Protein AF-A0A668RH86-F1 (afdb_monomer_lite)

Structure (mmCIF, N/CA/C/O backbone):
data_AF-A0A668RH86-F1
#
_entry.id   AF-A0A668RH86-F1
#
loop_
_atom_site.group_PDB
_atom_site.id
_atom_site.type_symbol
_atom_site.label_atom_id
_atom_site.label_alt_id
_atom_site.label_comp_id
_atom_site.label_asym_id
_atom_site.label_entity_id
_atom_site.label_seq_id
_atom_site.pdbx_PDB_ins_code
_atom_site.Cartn_x
_atom_site.Cartn_y
_atom_site.Cartn_z
_atom_site.occupancy
_atom_site.B_iso_or_equiv
_atom_site.auth_seq_id
_atom_site.auth_comp_id
_atom_site.auth_asym_id
_atom_site.auth_atom_id
_atom_site.pdbx_PDB_model_num
ATOM 1 N N . LEU A 1 1 ? 2.438 3.184 -5.903 1.00 70.19 1 LEU A N 1
ATOM 2 C CA . LEU A 1 1 ? 1.062 3.302 -5.352 1.00 70.19 1 LEU A CA 1
ATOM 3 C C . LEU A 1 1 ? 1.002 4.197 -4.110 1.00 70.19 1 LEU A C 1
ATOM 5 O O . LEU A 1 1 ? 2.025 4.431 -3.484 1.00 70.19 1 LEU A O 1
ATOM 9 N N . GLY A 1 2 ? -0.189 4.717 -3.781 1.00 83.56 2 GLY A N 1
ATOM 10 C CA . GLY A 1 2 ? -0.448 5.678 -2.691 1.00 83.56 2 GLY A CA 1
ATOM 11 C C . GLY A 1 2 ? -1.002 5.068 -1.394 1.00 83.56 2 GLY A C 1
ATOM 12 O O . GLY A 1 2 ? -1.713 5.747 -0.655 1.00 83.56 2 GLY A O 1
ATOM 13 N N . THR A 1 3 ? -0.713 3.793 -1.122 1.00 88.00 3 THR A N 1
ATOM 14 C CA . THR A 1 3 ? -1.281 3.009 -0.009 1.00 88.00 3 THR A CA 1
ATOM 15 C C . THR A 1 3 ? -1.117 3.686 1.348 1.00 88.00 3 THR A C 1
ATOM 17 O O . THR A 1 3 ? -2.081 3.788 2.105 1.00 88.00 3 THR A O 1
ATOM 20 N N . THR A 1 4 ? 0.083 4.192 1.644 1.00 90.62 4 THR A N 1
ATOM 21 C CA . THR A 1 4 ? 0.382 4.919 2.886 1.00 90.62 4 THR A CA 1
ATOM 22 C C . THR A 1 4 ? -0.524 6.134 3.057 1.00 90.62 4 THR A C 1
ATOM 24 O O . THR A 1 4 ? -1.081 6.340 4.131 1.00 90.62 4 THR A O 1
ATOM 27 N N . TRP A 1 5 ? -0.723 6.910 1.989 1.00 92.19 5 TRP A N 1
ATOM 28 C CA . TRP A 1 5 ? -1.508 8.139 2.043 1.00 92.19 5 TRP A CA 1
ATOM 29 C C . TRP A 1 5 ? -2.990 7.858 2.298 1.00 92.19 5 TRP A C 1
ATOM 31 O O . TRP A 1 5 ? -3.576 8.432 3.212 1.00 92.19 5 TRP A O 1
ATOM 41 N N . VAL A 1 6 ? -3.578 6.911 1.562 1.00 92.62 6 VAL A N 1
ATOM 42 C CA . VAL A 1 6 ? -4.992 6.540 1.740 1.00 92.62 6 VAL A CA 1
ATOM 43 C C . VAL A 1 6 ? -5.234 5.864 3.088 1.00 92.62 6 VAL A C 1
ATOM 45 O O . VAL A 1 6 ? -6.214 6.187 3.754 1.00 92.62 6 VAL A O 1
ATOM 48 N N . SER A 1 7 ? -4.322 4.997 3.541 1.00 90.94 7 SER A N 1
ATOM 49 C CA . SER A 1 7 ? -4.414 4.383 4.875 1.00 90.94 7 SER A CA 1
ATOM 50 C C . SER A 1 7 ? -4.414 5.447 5.973 1.00 90.94 7 SER A C 1
ATOM 52 O O . SER A 1 7 ? -5.206 5.369 6.907 1.00 90.94 7 SER A O 1
ATOM 54 N N . TYR A 1 8 ? -3.561 6.468 5.840 1.00 91.81 8 TYR A N 1
ATOM 55 C CA . TYR A 1 8 ? -3.499 7.569 6.796 1.00 91.81 8 TYR A CA 1
ATOM 56 C C . TYR A 1 8 ? -4.779 8.414 6.781 1.00 91.81 8 TYR A C 1
ATOM 58 O O . TYR A 1 8 ? -5.337 8.684 7.839 1.00 91.81 8 TYR A O 1
ATOM 66 N N . ILE A 1 9 ? -5.289 8.782 5.598 1.00 92.31 9 ILE A N 1
ATOM 67 C CA . ILE A 1 9 ? -6.554 9.527 5.467 1.00 92.31 9 ILE A CA 1
ATOM 68 C C . ILE A 1 9 ? -7.712 8.754 6.106 1.00 92.31 9 ILE A C 1
ATOM 70 O O . ILE A 1 9 ? -8.490 9.333 6.860 1.00 92.31 9 ILE A O 1
ATOM 74 N N . LEU A 1 10 ? -7.832 7.453 5.834 1.00 91.56 10 LEU A N 1
ATOM 75 C CA . LEU A 1 10 ? -8.907 6.640 6.400 1.00 91.56 10 LEU A CA 1
ATOM 76 C C . LEU A 1 10 ? -8.779 6.508 7.918 1.00 91.56 10 LEU A C 1
ATOM 78 O O . LEU A 1 10 ? -9.779 6.664 8.615 1.00 91.56 10 LEU A O 1
ATOM 82 N N . ASP A 1 11 ? -7.571 6.299 8.445 1.00 90.00 11 ASP A N 1
ATOM 83 C CA . ASP A 1 11 ? -7.356 6.260 9.894 1.00 90.00 11 ASP A CA 1
ATOM 84 C C . ASP A 1 11 ? -7.756 7.588 10.564 1.00 90.00 11 ASP A C 1
ATOM 86 O O . ASP A 1 11 ? -8.464 7.575 11.572 1.00 90.00 11 ASP A O 1
ATOM 90 N N . LEU A 1 12 ? -7.416 8.733 9.958 1.00 91.00 12 LEU A N 1
ATOM 91 C CA . LEU A 1 12 ? -7.855 10.052 10.430 1.00 91.00 12 LEU A CA 1
ATOM 92 C C . LEU A 1 12 ? -9.378 10.201 10.425 1.00 91.00 12 LEU A C 1
ATOM 94 O O . LEU A 1 12 ? -9.954 10.668 11.407 1.00 91.00 12 LEU A O 1
ATOM 98 N N . LEU A 1 13 ? -10.035 9.813 9.331 1.00 90.56 13 LEU A N 1
ATOM 99 C CA . LEU A 1 13 ? -11.486 9.947 9.192 1.00 90.56 13 LEU A CA 1
ATOM 100 C C . LEU A 1 13 ? -12.240 9.070 10.199 1.00 90.56 13 LEU A C 1
ATOM 102 O O . LEU A 1 13 ? -13.241 9.514 10.761 1.00 90.56 13 LEU A O 1
ATOM 106 N N . TYR A 1 14 ? -11.763 7.848 10.446 1.00 87.81 14 TYR A N 1
ATOM 107 C CA . TYR A 1 14 ? -12.423 6.904 11.350 1.00 87.81 14 TYR A CA 1
ATOM 108 C C . TYR A 1 14 ? -12.088 7.130 12.825 1.00 87.81 14 TYR A C 1
ATOM 110 O O . TYR A 1 14 ? -12.968 6.978 13.673 1.00 87.81 14 TYR A O 1
ATOM 118 N N . PHE A 1 15 ? -10.835 7.465 13.142 1.00 88.25 15 PHE A N 1
ATOM 119 C CA . PHE A 1 15 ? -10.329 7.452 14.517 1.00 88.25 15 PHE A CA 1
ATOM 120 C C . PHE A 1 15 ? -9.784 8.797 14.999 1.00 88.25 15 PHE A C 1
ATOM 122 O O . PHE A 1 15 ? -9.528 8.937 16.195 1.00 88.25 15 PHE A O 1
ATOM 129 N N . GLY A 1 16 ? -9.642 9.798 14.125 1.00 86.25 16 GLY A N 1
ATOM 130 C CA . GLY A 1 16 ? -9.026 11.085 14.466 1.00 86.25 16 GLY A CA 1
ATOM 131 C C . GLY A 1 16 ? -9.718 11.829 15.612 1.00 86.25 16 GLY A C 1
ATOM 132 O O . GLY A 1 16 ? -9.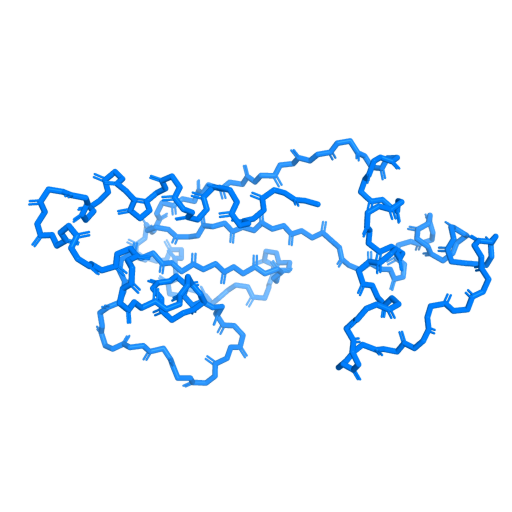047 12.486 16.398 1.00 86.25 16 GLY A O 1
ATOM 133 N N . HIS A 1 17 ? -11.036 11.664 15.760 1.00 86.00 17 HIS A N 1
ATOM 134 C CA . HIS A 1 17 ? -11.808 12.271 16.853 1.00 86.00 17 HIS A CA 1
ATOM 135 C C . HIS A 1 17 ? -11.797 11.438 18.144 1.00 86.00 17 HIS A C 1
ATOM 137 O O . HIS A 1 17 ? -11.907 11.991 19.232 1.00 86.00 17 HIS A O 1
ATOM 143 N N . THR A 1 18 ? -11.689 10.110 18.039 1.00 84.75 18 THR A N 1
ATOM 144 C CA . THR A 1 18 ? -11.811 9.183 19.181 1.00 84.75 18 THR A CA 1
ATOM 145 C C . THR A 1 18 ? -10.468 8.759 19.771 1.00 84.75 18 THR A C 1
ATOM 147 O O . THR A 1 18 ? -10.430 8.192 20.857 1.00 84.75 18 THR A O 1
ATOM 150 N N . GLY A 1 19 ? -9.368 8.974 19.051 1.00 83.31 19 GLY A N 1
ATOM 151 C CA . GLY A 1 19 ? -8.025 8.580 19.467 1.00 83.31 19 GLY A CA 1
ATOM 152 C C . GLY A 1 19 ? -6.956 9.461 18.823 1.00 83.31 19 GLY A C 1
ATOM 153 O O . GLY A 1 19 ? -6.185 8.947 18.013 1.00 83.31 19 GLY A O 1
ATOM 154 N N . PRO A 1 20 ? -6.900 10.764 19.156 1.00 80.12 20 PRO A N 1
ATOM 155 C CA . PRO A 1 20 ? -5.987 11.720 18.524 1.00 80.12 20 PRO A CA 1
ATOM 156 C C . PRO A 1 20 ? -4.511 11.313 18.664 1.00 80.12 20 PRO A C 1
ATOM 158 O O . PRO A 1 20 ? -3.751 11.411 17.701 1.00 80.12 20 PRO A O 1
ATOM 161 N N . ASP A 1 21 ? -4.132 10.730 19.804 1.00 85.75 21 ASP A N 1
AT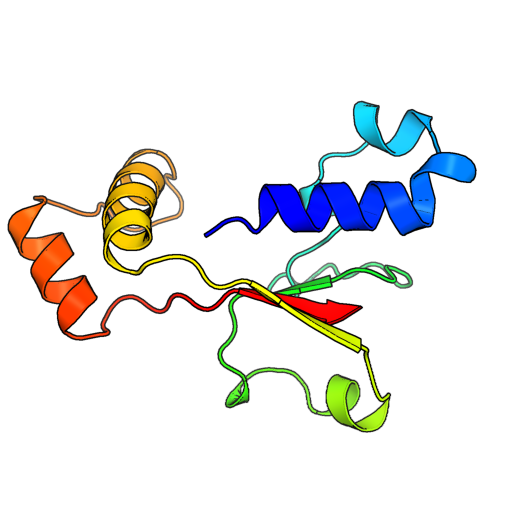OM 162 C CA . ASP A 1 21 ? -2.749 10.315 20.085 1.00 85.75 21 ASP A CA 1
ATOM 163 C C . ASP A 1 21 ? -2.310 9.063 19.310 1.00 85.75 21 ASP A C 1
ATOM 165 O O . ASP A 1 21 ? -1.121 8.740 19.253 1.00 85.75 21 ASP A O 1
ATOM 169 N N . ARG A 1 22 ? -3.242 8.342 18.666 1.00 84.81 22 ARG A N 1
ATOM 170 C CA . ARG A 1 22 ? -2.917 7.137 17.880 1.00 84.81 22 ARG A CA 1
ATOM 171 C C . ARG A 1 22 ? -1.974 7.446 16.722 1.00 84.81 22 ARG A C 1
ATOM 173 O O . ARG A 1 22 ? -1.192 6.581 16.339 1.00 84.81 22 ARG A O 1
ATOM 180 N N . GLN A 1 23 ? -2.040 8.659 16.171 1.00 82.94 23 GLN A N 1
ATOM 181 C CA . GLN A 1 23 ? -1.235 9.065 15.017 1.00 82.94 23 GLN A CA 1
ATOM 182 C C . GLN A 1 23 ? 0.257 9.139 15.331 1.00 82.94 23 GLN A C 1
ATOM 184 O O . GLN A 1 23 ? 1.075 8.800 14.477 1.00 82.94 23 GLN A O 1
ATOM 189 N N . THR A 1 24 ? 0.589 9.571 16.546 1.00 86.50 24 THR A N 1
ATOM 190 C CA . THR A 1 24 ? 1.963 9.764 17.020 1.00 86.50 24 THR A CA 1
ATOM 191 C C . THR A 1 24 ? 2.477 8.555 17.795 1.00 86.50 24 THR A C 1
ATOM 193 O O . THR A 1 24 ? 3.683 8.333 17.842 1.00 86.50 24 THR A O 1
ATOM 196 N N . SER A 1 25 ? 1.570 7.759 18.369 1.00 87.81 25 SER A N 1
ATOM 197 C CA . SER A 1 25 ? 1.915 6.667 19.288 1.00 87.81 25 SER A CA 1
ATOM 198 C C . SER A 1 25 ? 1.967 5.285 18.632 1.00 87.81 25 SER A C 1
ATOM 200 O O . SER A 1 25 ? 2.556 4.373 19.205 1.00 87.81 25 SER A O 1
ATOM 202 N N . ILE A 1 26 ? 1.332 5.092 17.465 1.00 87.94 26 ILE A N 1
ATOM 203 C CA . ILE A 1 26 ? 1.221 3.777 16.811 1.00 87.94 26 ILE A CA 1
ATOM 204 C C . ILE A 1 26 ? 1.647 3.878 15.334 1.00 87.94 26 ILE A C 1
ATOM 206 O O . ILE A 1 26 ? 1.059 4.664 14.573 1.00 87.94 26 ILE A O 1
ATOM 210 N N . PRO A 1 27 ? 2.618 3.062 14.877 1.00 89.81 27 PRO A N 1
ATOM 211 C CA . PRO A 1 27 ? 2.987 2.980 13.468 1.00 89.81 27 PRO A CA 1
ATOM 212 C C . PRO A 1 27 ? 1.777 2.703 12.570 1.00 89.81 27 PRO A C 1
ATOM 214 O O . PRO A 1 27 ? 0.875 1.941 12.914 1.00 89.81 27 PRO A O 1
ATOM 217 N N . LEU A 1 28 ? 1.748 3.300 11.375 1.00 88.06 28 LEU A N 1
ATOM 218 C CA . LEU A 1 28 ? 0.608 3.150 10.462 1.00 88.06 28 LEU A CA 1
ATOM 219 C C . LEU A 1 28 ? 0.352 1.687 10.064 1.00 88.06 28 LEU A C 1
ATOM 221 O O . LEU A 1 28 ? -0.798 1.303 9.882 1.00 88.06 28 LEU A O 1
ATOM 225 N N . ASN A 1 29 ? 1.406 0.875 9.954 1.00 85.75 29 ASN A N 1
ATOM 226 C CA . ASN A 1 29 ? 1.285 -0.548 9.632 1.00 85.75 29 ASN A CA 1
ATOM 227 C C . ASN A 1 29 ? 0.588 -1.360 10.733 1.00 85.75 29 ASN A C 1
ATOM 229 O O . ASN A 1 29 ? -0.009 -2.377 10.411 1.00 85.75 29 ASN A O 1
ATOM 233 N N . ASP A 1 30 ? 0.598 -0.892 11.982 1.00 86.56 30 ASP A N 1
ATOM 234 C CA . ASP A 1 30 ? -0.119 -1.546 13.083 1.00 86.56 30 ASP A CA 1
ATOM 235 C C . ASP A 1 30 ? -1.554 -1.007 13.208 1.00 86.56 30 ASP A C 1
ATOM 237 O O . ASP A 1 30 ? -2.458 -1.705 13.666 1.00 86.56 30 ASP A O 1
ATOM 241 N N . ARG A 1 31 ? -1.786 0.243 12.778 1.00 86.62 31 ARG A N 1
ATOM 242 C CA . ARG A 1 31 ? -3.125 0.858 12.727 1.00 86.62 31 ARG A CA 1
ATOM 243 C C . ARG A 1 31 ? -3.984 0.303 11.592 1.00 86.62 31 ARG A C 1
ATOM 245 O O . ARG A 1 31 ? -5.173 0.070 11.794 1.00 86.62 31 ARG A O 1
ATOM 252 N N . VAL A 1 32 ? -3.380 0.112 10.420 1.00 89.88 32 VAL A N 1
ATOM 253 C CA . VAL A 1 32 ? -4.008 -0.427 9.206 1.00 89.88 32 VAL A CA 1
ATOM 254 C C . VAL A 1 32 ? -3.140 -1.590 8.714 1.00 89.88 32 VAL A C 1
ATOM 256 O O . VAL A 1 32 ? -2.258 -1.375 7.874 1.00 89.88 32 VAL A O 1
ATOM 259 N N . PRO A 1 33 ? -3.315 -2.798 9.277 1.00 89.00 33 PRO A N 1
ATOM 260 C CA . PRO A 1 33 ? -2.464 -3.943 8.979 1.00 89.00 33 PRO A CA 1
ATOM 261 C C . PRO A 1 33 ? -2.703 -4.508 7.580 1.00 89.00 33 PRO A C 1
ATOM 263 O O . PRO A 1 33 ? -3.787 -4.381 7.006 1.00 89.00 33 PRO A O 1
ATOM 266 N N . PHE A 1 34 ? -1.660 -5.141 7.045 1.00 87.31 34 PHE A N 1
ATOM 267 C CA . PHE A 1 34 ? -1.747 -5.951 5.835 1.00 87.31 34 PHE A CA 1
ATOM 268 C C . PHE A 1 34 ? -2.443 -7.281 6.141 1.00 87.31 34 PHE A C 1
ATOM 270 O O . PHE A 1 34 ? -2.102 -7.951 7.115 1.00 87.31 34 PHE A O 1
ATOM 277 N N . LEU A 1 35 ? -3.406 -7.653 5.299 1.00 86.25 35 LEU A N 1
ATOM 278 C CA . LEU A 1 35 ? -4.158 -8.908 5.366 1.00 86.25 35 LEU A CA 1
ATOM 279 C C . LEU A 1 35 ? -3.249 -10.144 5.301 1.00 86.25 35 LEU A C 1
ATOM 281 O O . LEU A 1 35 ? -3.571 -11.187 5.858 1.00 86.25 35 LEU A O 1
ATOM 285 N N . GLU A 1 36 ? -2.119 -10.016 4.617 1.00 84.12 36 GLU A N 1
ATOM 286 C CA . GLU A 1 36 ? -1.147 -11.071 4.349 1.00 84.12 36 GLU A CA 1
ATOM 287 C C . GLU A 1 36 ? -0.298 -11.438 5.579 1.00 84.12 36 GLU A C 1
ATOM 289 O O . GLU A 1 36 ? 0.442 -12.419 5.536 1.00 84.12 36 GLU A O 1
ATOM 294 N N . PHE A 1 37 ? -0.390 -10.677 6.677 1.00 81.00 37 PHE A N 1
ATOM 295 C CA . PHE A 1 37 ? 0.352 -10.952 7.907 1.00 81.00 37 PHE A CA 1
ATOM 296 C C . PHE A 1 37 ? -0.531 -11.597 8.987 1.00 81.00 37 PHE A C 1
ATOM 298 O O . PHE A 1 37 ? -1.657 -11.179 9.239 1.00 81.00 37 PHE A O 1
ATOM 305 N N . GLU A 1 38 ? 0.018 -12.599 9.684 1.00 60.09 38 GLU A N 1
ATOM 306 C CA . GLU A 1 38 ? -0.724 -13.526 10.562 1.00 60.09 38 GLU A CA 1
ATOM 307 C C . GLU A 1 38 ? -1.359 -12.899 11.819 1.00 60.09 38 GLU A C 1
ATOM 309 O O . GLU A 1 38 ? -2.179 -13.530 12.484 1.00 60.09 38 GLU A O 1
ATOM 314 N N . LYS A 1 39 ? -1.000 -11.662 12.179 1.00 65.00 39 LYS A N 1
ATOM 315 C CA . LYS A 1 39 ? -1.467 -10.998 13.408 1.00 65.00 39 LYS A CA 1
ATOM 316 C C . LYS A 1 39 ? -2.477 -9.900 13.102 1.00 65.00 39 LYS A C 1
ATOM 318 O O . LYS A 1 39 ? -2.229 -8.727 13.380 1.00 65.00 39 LYS A O 1
ATOM 323 N N . LEU A 1 40 ? -3.629 -10.276 12.552 1.00 67.69 40 LEU A N 1
ATOM 324 C CA . LEU A 1 40 ? -4.755 -9.350 12.482 1.00 67.69 40 LEU A CA 1
ATOM 325 C C . LEU A 1 40 ? -5.354 -9.176 13.889 1.00 67.69 40 LEU A C 1
ATOM 327 O O . LEU A 1 40 ? -5.702 -10.172 14.529 1.00 67.69 40 LEU A O 1
ATOM 331 N N . PRO A 1 41 ? -5.475 -7.940 14.405 1.00 65.06 41 PRO A N 1
ATOM 332 C CA . PRO A 1 41 ? -6.166 -7.707 15.664 1.00 65.06 41 PRO A CA 1
ATOM 333 C C . PRO A 1 41 ? -7.620 -8.200 15.582 1.00 65.06 41 PRO A C 1
ATOM 335 O O . PRO A 1 41 ? -8.226 -8.221 14.514 1.00 65.06 41 PRO A O 1
ATOM 338 N N . THR A 1 42 ? -8.230 -8.531 16.722 1.00 58.66 42 THR A N 1
ATOM 339 C CA . THR A 1 42 ? -9.652 -8.931 16.795 1.00 58.66 42 THR A CA 1
ATOM 340 C C . THR A 1 42 ? -10.622 -7.815 16.382 1.00 58.66 42 THR A C 1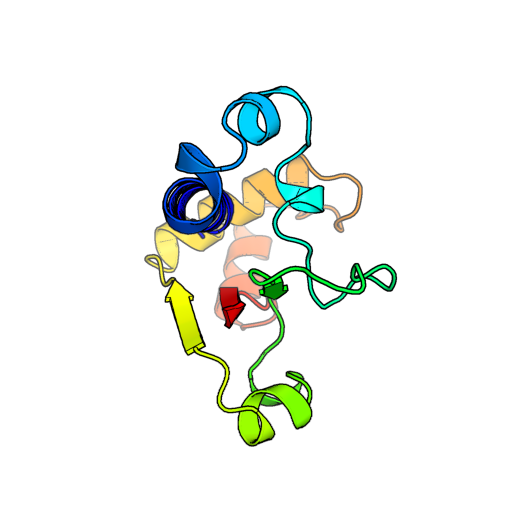
ATOM 342 O O . THR A 1 42 ? -11.798 -8.074 16.147 1.00 58.66 42 THR A O 1
ATOM 345 N N . THR A 1 43 ? -10.129 -6.579 16.268 1.00 63.53 43 THR A N 1
ATOM 346 C CA . THR A 1 43 ? -10.844 -5.411 15.739 1.00 63.53 43 THR A CA 1
ATOM 347 C C . THR A 1 43 ? -9.874 -4.413 15.097 1.00 63.53 43 THR A C 1
ATOM 349 O O . THR A 1 43 ? -9.415 -3.488 15.772 1.00 63.53 43 THR A O 1
ATOM 352 N N . PRO A 1 44 ? -9.614 -4.513 13.787 1.00 61.59 44 PRO A N 1
ATOM 353 C CA . PRO A 1 44 ? -9.413 -3.313 12.993 1.00 61.59 44 PRO A CA 1
ATOM 354 C C . PRO A 1 44 ? -10.549 -3.187 11.977 1.00 61.59 44 PRO A C 1
ATOM 356 O O . PRO A 1 44 ? -10.867 -4.119 11.248 1.00 61.59 44 PRO A O 1
ATOM 359 N N . ARG A 1 45 ? -11.165 -2.002 11.925 1.00 73.19 45 ARG A N 1
ATOM 360 C CA . ARG A 1 45 ? -12.146 -1.645 10.883 1.00 73.19 45 ARG A CA 1
ATOM 361 C C . ARG A 1 45 ? -11.478 -1.229 9.565 1.00 73.19 45 ARG A C 1
ATOM 363 O O . ARG A 1 45 ? -12.164 -0.805 8.655 1.00 73.19 45 ARG A O 1
ATOM 370 N N . LEU A 1 46 ? -10.145 -1.241 9.506 1.00 88.12 46 LEU A N 1
ATOM 371 C CA . LEU A 1 46 ? -9.356 -0.849 8.343 1.00 88.12 46 LEU A CA 1
ATOM 372 C C . LEU A 1 46 ? -8.263 -1.894 8.141 1.00 88.12 46 LEU A C 1
ATOM 374 O O . LEU A 1 46 ? -7.414 -2.079 9.013 1.00 88.12 46 LEU A O 1
ATOM 378 N N . ILE A 1 47 ? -8.287 -2.566 6.998 1.00 89.06 47 ILE A N 1
ATOM 379 C CA . ILE A 1 47 ? -7.304 -3.568 6.583 1.00 89.06 47 ILE A CA 1
ATOM 380 C C . ILE A 1 47 ? -6.829 -3.175 5.186 1.00 89.06 47 ILE A C 1
ATOM 382 O O . ILE A 1 47 ? -7.579 -2.615 4.391 1.00 89.06 47 ILE A O 1
ATOM 386 N N . LYS A 1 48 ? -5.574 -3.443 4.851 1.00 90.00 48 LYS A N 1
ATOM 387 C CA . LYS A 1 48 ? -5.061 -3.241 3.490 1.00 90.00 48 LYS A CA 1
ATOM 388 C C . LYS A 1 48 ? -4.519 -4.545 2.936 1.00 90.00 48 LYS A C 1
ATOM 390 O O . LYS A 1 48 ? -4.146 -5.433 3.690 1.00 90.00 48 LYS A O 1
ATOM 395 N N . THR A 1 49 ? -4.488 -4.667 1.622 1.00 88.94 49 THR A N 1
ATOM 396 C CA . THR A 1 49 ? -3.951 -5.841 0.944 1.00 88.94 49 THR A CA 1
ATOM 397 C C . THR A 1 49 ? -3.416 -5.454 -0.428 1.00 88.94 49 THR A C 1
ATOM 399 O O . THR A 1 49 ? -3.908 -4.520 -1.072 1.00 88.94 49 THR A O 1
ATOM 402 N N . HIS A 1 50 ? -2.379 -6.161 -0.858 1.00 88.19 50 HIS A N 1
ATOM 403 C CA . HIS A 1 50 ? -1.898 -6.158 -2.232 1.00 88.19 50 HIS A CA 1
ATOM 404 C C . HIS A 1 50 ? -2.299 -7.424 -2.999 1.00 88.19 50 HIS A C 1
ATOM 406 O O . HIS A 1 50 ? -1.948 -7.572 -4.169 1.00 88.19 50 HIS A O 1
ATOM 412 N N . LEU A 1 51 ? -3.064 -8.320 -2.366 1.00 87.31 51 LEU A N 1
ATOM 413 C CA . LEU A 1 51 ? -3.546 -9.534 -3.001 1.00 87.31 51 LEU A CA 1
ATOM 414 C C . LEU A 1 51 ? -4.430 -9.211 -4.213 1.00 87.31 51 LEU A C 1
ATOM 416 O O . LEU A 1 51 ? -5.354 -8.392 -4.121 1.00 87.31 51 LEU A O 1
ATOM 420 N N . PRO A 1 52 ? -4.212 -9.913 -5.335 1.00 84.94 52 PRO A N 1
ATOM 421 C CA . PRO A 1 52 ? -5.203 -10.007 -6.390 1.00 84.94 52 PRO A CA 1
ATOM 422 C C . PRO A 1 52 ? -6.565 -10.456 -5.847 1.00 84.94 52 PRO A C 1
ATOM 424 O O . PRO A 1 52 ? -6.647 -11.242 -4.901 1.00 84.94 52 PRO A O 1
ATOM 427 N N . VAL A 1 53 ? -7.646 -9.998 -6.483 1.00 84.25 53 VAL A N 1
ATOM 428 C CA . VAL A 1 53 ? -9.030 -10.219 -6.025 1.00 84.25 53 VAL A CA 1
ATOM 429 C C . VAL A 1 53 ? -9.355 -11.694 -5.762 1.00 84.25 53 VAL A C 1
ATOM 431 O O . VAL A 1 53 ? -10.082 -12.003 -4.821 1.00 84.25 53 VAL A O 1
ATOM 434 N N . GLN A 1 54 ? -8.771 -12.606 -6.544 1.00 85.56 54 GLN A N 1
ATOM 435 C CA . GLN A 1 54 ? -8.963 -14.049 -6.406 1.00 85.56 54 GLN A CA 1
ATOM 436 C C . GLN A 1 54 ? -8.399 -14.643 -5.106 1.00 85.56 54 GLN A C 1
ATOM 438 O O . GLN A 1 54 ? -8.814 -15.729 -4.714 1.00 85.56 54 GLN A O 1
ATOM 443 N N . PHE A 1 55 ? -7.472 -13.950 -4.440 1.00 87.00 55 PHE A N 1
ATOM 444 C CA . PHE A 1 55 ? -6.859 -14.393 -3.186 1.00 87.00 55 PHE A CA 1
ATOM 445 C C . PHE A 1 55 ? -7.449 -13.695 -1.953 1.00 87.00 55 PHE A C 1
ATOM 447 O O . PHE A 1 55 ? -7.093 -14.034 -0.826 1.00 87.00 55 PHE A O 1
ATOM 454 N N . VAL A 1 56 ? -8.375 -12.748 -2.137 1.00 86.31 56 VAL A N 1
ATOM 455 C CA . VAL A 1 56 ? -9.084 -12.111 -1.021 1.00 86.31 56 VAL A CA 1
ATOM 456 C C . VAL A 1 56 ? -10.061 -13.123 -0.390 1.00 86.31 56 VAL A C 1
ATOM 458 O O . VAL A 1 56 ? -10.868 -13.710 -1.119 1.00 86.31 56 VAL A O 1
ATOM 461 N N . PRO A 1 57 ? -10.046 -13.331 0.946 1.00 87.25 57 PRO A N 1
ATOM 462 C CA . PRO A 1 57 ? -10.873 -14.339 1.605 1.00 87.25 57 PRO A CA 1
ATOM 463 C C . PRO A 1 57 ? -12.368 -14.166 1.336 1.00 87.25 57 PRO A C 1
ATOM 465 O O . PRO A 1 57 ? -12.899 -13.054 1.353 1.00 87.25 57 PRO A O 1
ATOM 468 N N . GLN A 1 58 ? -13.075 -15.288 1.171 1.00 86.69 58 GLN A N 1
ATOM 469 C CA . GLN A 1 58 ? -14.494 -15.273 0.809 1.00 86.69 58 GLN A CA 1
ATOM 470 C C . GLN A 1 58 ? -15.379 -14.533 1.829 1.00 86.69 58 GLN A C 1
ATOM 472 O O . GLN A 1 58 ? -16.399 -13.942 1.464 1.00 86.69 58 GLN A O 1
ATOM 477 N N . SER A 1 59 ? -14.967 -14.534 3.099 1.00 84.38 59 SER A N 1
ATOM 478 C CA . SER A 1 59 ? -15.649 -13.844 4.194 1.00 84.38 59 SER A CA 1
ATOM 479 C C . SER A 1 59 ? -15.836 -12.347 3.933 1.00 84.38 59 SER A C 1
ATOM 481 O O . SER A 1 59 ? -16.895 -11.826 4.272 1.00 84.38 59 SER A O 1
ATOM 483 N N . PHE A 1 60 ? -14.891 -11.670 3.267 1.00 83.75 60 PHE A N 1
ATOM 484 C CA . PHE A 1 60 ? -15.004 -10.239 2.944 1.00 83.75 60 PHE A CA 1
ATOM 485 C C . PHE A 1 60 ? -16.204 -9.946 2.038 1.00 83.75 60 PHE A C 1
ATOM 487 O O . PHE A 1 60 ? -16.941 -8.979 2.247 1.00 83.75 60 PHE A O 1
ATOM 494 N N . TRP A 1 61 ? -16.444 -10.816 1.056 1.00 84.31 61 TRP A N 1
ATOM 495 C CA . TRP A 1 61 ? -17.574 -10.686 0.137 1.00 84.31 61 TRP A CA 1
ATOM 496 C C . TRP A 1 61 ? -18.899 -10.997 0.838 1.00 84.31 61 TRP A C 1
ATOM 498 O O . TRP A 1 61 ? -19.888 -10.289 0.648 1.00 84.31 61 TRP A O 1
ATOM 508 N N . GLN A 1 62 ? -18.913 -12.027 1.688 1.00 89.12 62 GLN A N 1
ATOM 509 C CA . GLN A 1 62 ? -20.102 -12.446 2.439 1.00 89.12 62 GLN A CA 1
ATOM 510 C C . GLN A 1 62 ? -20.527 -11.404 3.482 1.00 89.12 62 GLN A C 1
ATOM 512 O O . GLN A 1 62 ? -21.719 -11.152 3.655 1.00 89.12 62 GLN A O 1
ATOM 517 N N . GLN A 1 63 ? -19.558 -10.765 4.142 1.00 86.25 63 GLN A N 1
ATOM 518 C CA . GLN A 1 63 ? -19.786 -9.726 5.150 1.00 86.25 63 GLN A CA 1
ATOM 519 C C . GLN A 1 63 ? -20.051 -8.338 4.549 1.00 86.25 63 GLN A C 1
ATOM 521 O O . GLN A 1 63 ? -20.333 -7.401 5.294 1.00 86.25 63 GLN A O 1
ATOM 526 N N . ARG A 1 64 ? -20.017 -8.204 3.213 1.00 85.00 64 ARG A N 1
ATOM 527 C CA . ARG A 1 64 ? -20.230 -6.938 2.491 1.00 85.00 64 ARG A CA 1
ATOM 528 C C . ARG A 1 64 ? -19.294 -5.823 2.973 1.00 85.00 64 ARG A C 1
ATOM 530 O O . ARG A 1 64 ? -19.730 -4.682 3.156 1.00 85.00 64 ARG A O 1
ATOM 537 N N . CYS A 1 65 ? -18.017 -6.156 3.164 1.00 85.50 65 CYS A N 1
ATOM 538 C CA . CYS A 1 65 ? -16.982 -5.164 3.445 1.00 85.50 65 CYS A CA 1
ATOM 539 C C . CYS A 1 65 ? -16.957 -4.094 2.344 1.00 85.50 65 CYS A C 1
ATOM 541 O O . CYS A 1 65 ? -17.206 -4.372 1.165 1.00 85.50 65 CYS A O 1
ATOM 543 N N . ARG A 1 66 ? -16.665 -2.853 2.725 1.00 87.56 66 ARG A N 1
ATOM 544 C CA . ARG A 1 66 ? -16.487 -1.741 1.793 1.00 87.56 66 ARG A CA 1
ATOM 545 C C . ARG A 1 66 ? -15.071 -1.798 1.237 1.00 87.56 66 ARG A C 1
ATOM 547 O O . ARG A 1 66 ? -14.112 -2.059 1.949 1.00 87.56 66 ARG A O 1
ATOM 554 N N . ILE A 1 67 ? -14.928 -1.534 -0.054 1.00 87.88 67 ILE A N 1
ATOM 555 C CA . ILE A 1 67 ? -13.644 -1.660 -0.742 1.00 87.88 67 ILE A CA 1
ATOM 556 C C . ILE A 1 67 ? -13.273 -0.317 -1.347 1.00 87.88 67 ILE A C 1
ATOM 558 O O . ILE A 1 67 ? -14.064 0.288 -2.071 1.00 87.88 67 ILE A O 1
ATOM 562 N N . ILE A 1 68 ? -12.054 0.129 -1.064 1.00 89.38 68 ILE A N 1
ATOM 563 C CA . ILE A 1 68 ? -11.443 1.307 -1.665 1.00 89.38 68 ILE A CA 1
ATOM 564 C C . ILE A 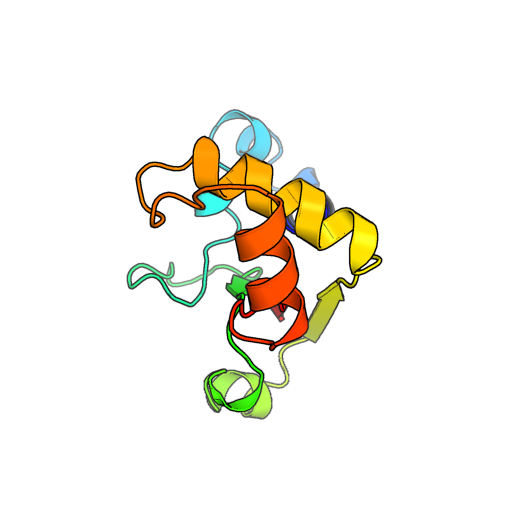1 68 ? -10.232 0.833 -2.463 1.00 89.38 68 ILE A C 1
ATOM 566 O O . ILE A 1 68 ? -9.223 0.398 -1.911 1.00 89.38 68 ILE A O 1
ATOM 570 N N . TYR A 1 69 ? -10.341 0.922 -3.784 1.00 88.38 69 TYR A N 1
ATOM 571 C CA . TYR A 1 69 ? -9.245 0.619 -4.694 1.00 88.38 69 TYR A CA 1
ATOM 572 C C . TYR A 1 69 ? -8.486 1.895 -5.051 1.00 88.38 69 TYR A C 1
ATOM 574 O O . TYR A 1 69 ? -9.097 2.919 -5.365 1.00 88.38 69 TYR A O 1
ATOM 582 N N . VAL A 1 70 ? -7.155 1.834 -5.026 1.00 88.19 70 VAL A N 1
ATOM 583 C CA . VAL A 1 70 ? -6.300 2.978 -5.354 1.00 88.19 70 VAL A CA 1
ATOM 584 C C . VAL A 1 70 ? -5.443 2.619 -6.555 1.00 88.19 70 VAL A C 1
ATOM 586 O O . VAL A 1 70 ? -4.598 1.733 -6.477 1.00 88.19 70 VAL A O 1
ATOM 589 N N . ALA A 1 71 ? -5.622 3.348 -7.653 1.00 87.88 71 ALA A N 1
ATOM 590 C CA . ALA A 1 71 ? -4.797 3.225 -8.847 1.00 87.88 71 ALA A CA 1
ATOM 591 C C . ALA A 1 71 ? -3.864 4.433 -8.992 1.00 87.88 71 ALA A C 1
ATOM 593 O O . ALA A 1 71 ? -4.193 5.549 -8.590 1.00 87.88 71 ALA A O 1
ATOM 594 N N . ARG A 1 72 ? -2.701 4.215 -9.607 1.00 87.38 72 ARG A N 1
ATOM 595 C CA . ARG A 1 72 ? -1.772 5.265 -10.046 1.00 87.38 72 ARG A CA 1
ATOM 596 C C . ARG A 1 72 ? -1.312 4.930 -11.464 1.00 87.38 72 ARG A C 1
ATOM 598 O O . ARG A 1 72 ? -1.381 3.775 -11.874 1.00 87.38 72 ARG A O 1
ATOM 605 N N . ASN A 1 73 ? -0.864 5.936 -12.212 1.00 92.31 73 ASN A N 1
ATOM 606 C CA . ASN A 1 73 ? -0.268 5.731 -13.528 1.00 92.31 73 ASN A CA 1
ATOM 607 C C . ASN A 1 73 ? 0.866 4.687 -13.459 1.00 92.31 73 ASN A C 1
ATOM 609 O O . ASN A 1 73 ? 1.750 4.790 -12.608 1.00 92.31 73 ASN A O 1
ATOM 613 N N . ALA A 1 74 ? 0.845 3.706 -14.366 1.00 89.62 74 ALA A N 1
ATOM 614 C CA . ALA A 1 74 ? 1.810 2.607 -14.388 1.00 89.62 74 ALA A CA 1
ATOM 615 C C . ALA A 1 74 ? 3.263 3.087 -14.549 1.00 89.62 74 ALA A C 1
ATOM 617 O O . ALA A 1 74 ? 4.158 2.528 -13.921 1.00 89.62 74 ALA A O 1
ATOM 618 N N . LYS A 1 75 ? 3.495 4.164 -15.314 1.00 91.38 75 LYS A N 1
ATOM 619 C CA . LYS A 1 75 ? 4.832 4.748 -15.522 1.00 91.38 75 LYS A CA 1
ATOM 620 C C . LYS A 1 75 ? 5.412 5.318 -14.229 1.00 91.38 75 LYS A C 1
ATOM 622 O O . LYS A 1 75 ? 6.593 5.148 -13.953 1.00 91.38 75 LYS A O 1
ATOM 627 N N . ASP A 1 76 ? 4.573 5.951 -13.412 1.00 92.62 76 ASP A N 1
ATOM 628 C CA . ASP A 1 76 ? 5.005 6.472 -12.114 1.00 92.62 76 ASP A CA 1
ATOM 629 C C . ASP A 1 76 ? 5.173 5.356 -11.076 1.00 92.62 76 ASP A C 1
ATOM 631 O O . ASP A 1 76 ? 5.997 5.462 -10.165 1.00 92.62 76 ASP A O 1
ATOM 635 N N . ASN A 1 77 ? 4.357 4.303 -11.178 1.00 90.75 77 ASN A N 1
ATOM 636 C CA . ASN A 1 77 ? 4.438 3.147 -10.295 1.00 90.75 77 ASN A CA 1
ATOM 637 C C . ASN A 1 77 ? 5.754 2.394 -10.479 1.00 90.75 77 ASN A C 1
ATOM 639 O O . ASN A 1 77 ? 6.461 2.236 -9.489 1.00 90.75 77 ASN A O 1
ATOM 643 N N . VAL A 1 78 ? 6.129 2.039 -11.714 1.00 92.06 78 VAL A N 1
ATOM 644 C CA . VAL A 1 78 ? 7.351 1.255 -11.970 1.00 92.06 78 VAL A CA 1
ATOM 645 C C . VAL A 1 78 ? 8.616 1.961 -11.476 1.00 92.06 78 VAL A C 1
ATOM 647 O O . VAL A 1 78 ? 9.466 1.339 -10.843 1.00 92.06 78 VAL A O 1
ATOM 650 N N . VAL A 1 79 ? 8.715 3.282 -11.664 1.00 94.12 79 VAL A N 1
ATOM 651 C CA . VAL A 1 79 ? 9.839 4.072 -11.133 1.00 94.12 79 VAL A CA 1
ATOM 652 C C . VAL A 1 79 ? 9.836 4.044 -9.603 1.00 94.12 79 VAL A C 1
ATOM 654 O O . VAL A 1 79 ? 10.862 3.792 -8.972 1.00 94.12 79 VAL A O 1
ATOM 657 N N . SER A 1 80 ? 8.674 4.276 -8.987 1.00 92.62 80 SER A N 1
ATOM 658 C CA . SER A 1 80 ? 8.535 4.264 -7.529 1.00 92.62 80 SER A CA 1
ATOM 659 C C . SER A 1 80 ? 8.876 2.902 -6.920 1.00 92.62 80 SER A C 1
ATOM 661 O O . SER A 1 80 ? 9.480 2.863 -5.848 1.00 92.62 80 SER A O 1
ATOM 663 N N . TYR A 1 81 ? 8.472 1.808 -7.564 1.00 90.50 81 TYR A N 1
ATOM 664 C CA . TYR A 1 81 ? 8.653 0.457 -7.046 1.00 90.50 81 TYR A CA 1
ATOM 665 C C . TYR A 1 81 ? 10.092 -0.034 -7.214 1.00 90.50 81 TYR A C 1
ATOM 667 O O . TYR A 1 81 ? 10.640 -0.607 -6.276 1.00 90.50 81 TYR A O 1
ATOM 675 N N . PHE A 1 82 ? 10.764 0.330 -8.312 1.00 93.00 82 PHE A N 1
ATOM 676 C CA . PHE A 1 82 ? 12.199 0.087 -8.482 1.00 93.00 82 PHE A CA 1
ATOM 677 C C . PHE A 1 82 ? 13.018 0.674 -7.329 1.00 93.00 82 PHE A C 1
ATOM 679 O O . PHE A 1 82 ? 13.832 -0.010 -6.710 1.00 93.00 82 PHE A O 1
ATOM 686 N N . HIS A 1 83 ? 12.773 1.941 -6.981 1.00 94.12 83 HIS A N 1
ATOM 687 C CA . HIS A 1 83 ? 13.459 2.568 -5.853 1.00 94.12 83 HIS A CA 1
ATOM 688 C C . HIS A 1 83 ? 13.047 1.968 -4.507 1.00 94.12 83 HIS A C 1
ATOM 690 O O . HIS A 1 83 ? 13.894 1.833 -3.628 1.00 94.12 83 HIS A O 1
ATOM 696 N N . PHE A 1 84 ? 11.781 1.578 -4.341 1.00 91.50 84 PHE A N 1
ATOM 697 C CA . PHE A 1 84 ? 11.327 0.888 -3.136 1.00 91.50 84 PHE A CA 1
ATOM 698 C C . PHE A 1 84 ? 12.048 -0.448 -2.926 1.00 91.50 84 PHE A C 1
ATOM 700 O O . PHE A 1 84 ? 12.546 -0.688 -1.828 1.00 91.50 84 PHE A O 1
ATOM 707 N N . ALA A 1 85 ? 12.176 -1.266 -3.973 1.00 90.50 85 ALA A N 1
ATOM 708 C CA . ALA A 1 85 ? 12.893 -2.538 -3.926 1.00 90.50 85 ALA A CA 1
ATOM 709 C C . ALA A 1 85 ? 14.367 -2.359 -3.523 1.00 90.50 85 ALA A C 1
ATOM 711 O O . ALA A 1 85 ? 14.860 -3.102 -2.686 1.00 90.50 85 ALA A O 1
ATOM 712 N N . ARG A 1 86 ? 15.043 -1.304 -4.001 1.00 91.62 86 ARG A N 1
ATOM 713 C CA . ARG A 1 86 ? 16.433 -0.986 -3.602 1.00 91.62 86 ARG A CA 1
ATOM 714 C C . ARG A 1 86 ? 16.595 -0.572 -2.137 1.00 91.62 86 ARG A C 1
ATOM 716 O O . ARG A 1 86 ? 17.701 -0.620 -1.610 1.00 91.62 86 ARG A O 1
ATOM 723 N N . MET A 1 87 ? 15.537 -0.064 -1.506 1.00 92.44 87 MET A N 1
ATOM 724 C CA . MET A 1 87 ? 15.572 0.392 -0.110 1.00 92.44 87 MET A CA 1
ATOM 725 C C . MET A 1 87 ? 15.109 -0.685 0.871 1.00 92.44 87 MET A C 1
ATOM 727 O O . MET A 1 87 ? 15.444 -0.621 2.052 1.00 92.44 87 MET A O 1
ATOM 731 N N . ASN A 1 88 ? 14.293 -1.633 0.411 1.00 88.25 88 ASN A N 1
ATOM 732 C CA . ASN A 1 88 ? 13.662 -2.631 1.257 1.00 88.25 88 ASN A CA 1
ATOM 733 C C . ASN A 1 88 ? 14.399 -3.968 1.155 1.00 88.25 88 ASN A C 1
ATOM 735 O O . ASN A 1 88 ? 14.151 -4.746 0.241 1.00 88.25 88 ASN A O 1
ATOM 739 N N . SER A 1 89 ? 15.233 -4.269 2.151 1.00 88.31 89 SER A N 1
ATOM 740 C CA . SER A 1 89 ? 16.022 -5.507 2.215 1.00 88.31 89 SER A CA 1
ATOM 741 C C . SER A 1 89 ? 15.197 -6.796 2.314 1.00 88.31 89 SER A C 1
ATOM 743 O O . SER A 1 89 ? 15.760 -7.883 2.208 1.00 88.31 89 SER A O 1
ATOM 745 N N . ALA A 1 90 ? 13.880 -6.704 2.532 1.00 87.19 90 ALA A N 1
ATOM 746 C CA . ALA A 1 90 ? 12.980 -7.854 2.480 1.00 87.19 90 ALA A CA 1
ATOM 747 C C . ALA A 1 90 ? 12.581 -8.248 1.045 1.00 87.19 90 ALA A C 1
ATOM 749 O O . ALA A 1 90 ? 11.994 -9.313 0.855 1.00 87.19 90 ALA A O 1
ATOM 750 N N . LEU A 1 91 ? 12.856 -7.399 0.049 1.00 85.38 91 LEU A N 1
ATOM 751 C CA . LEU A 1 91 ? 12.596 -7.679 -1.360 1.00 85.38 91 LEU A CA 1
ATOM 752 C C . LEU A 1 91 ? 13.873 -8.152 -2.073 1.00 85.38 91 LEU A C 1
ATOM 754 O O . LEU A 1 91 ? 14.975 -7.794 -1.656 1.00 85.38 91 LEU A O 1
ATOM 758 N N . PRO A 1 92 ? 13.744 -8.939 -3.157 1.00 86.88 92 PRO A N 1
ATOM 759 C CA . PRO A 1 92 ? 14.872 -9.243 -4.026 1.00 86.88 92 PRO A CA 1
ATOM 760 C C . PRO A 1 92 ? 15.504 -7.966 -4.590 1.00 86.88 92 PRO A C 1
ATOM 762 O O . PRO A 1 92 ? 14.804 -6.995 -4.887 1.00 86.88 92 PRO A O 1
ATOM 765 N N . GLU A 1 93 ? 16.822 -7.994 -4.784 1.00 88.44 93 GLU A N 1
ATOM 766 C CA . GLU A 1 93 ? 17.541 -6.907 -5.448 1.00 88.44 93 GLU A CA 1
ATOM 767 C C . GLU A 1 93 ? 16.970 -6.680 -6.860 1.00 88.44 93 GLU A C 1
ATOM 769 O O . GLU A 1 93 ? 16.937 -7.620 -7.657 1.00 88.44 93 GLU A O 1
ATOM 774 N N . PRO A 1 94 ? 16.545 -5.451 -7.205 1.00 89.19 94 PRO A N 1
ATOM 775 C CA . PRO A 1 94 ? 15.838 -5.190 -8.460 1.00 89.19 94 PRO A CA 1
ATOM 776 C C . PRO A 1 94 ? 16.748 -5.146 -9.695 1.00 89.19 94 PRO A C 1
ATOM 778 O O . PRO A 1 94 ? 16.253 -4.996 -10.806 1.00 89.19 94 PRO A O 1
ATOM 781 N N . GLY A 1 95 ? 18.070 -5.241 -9.521 1.00 91.75 95 GLY A N 1
ATOM 782 C CA . GLY A 1 95 ? 19.024 -5.233 -10.627 1.00 91.75 95 GLY A CA 1
ATOM 783 C C . GLY A 1 95 ? 19.088 -3.896 -11.371 1.00 91.75 95 GLY A C 1
ATOM 784 O O . GLY A 1 95 ? 18.962 -2.816 -10.782 1.00 91.75 95 GLY A O 1
ATOM 785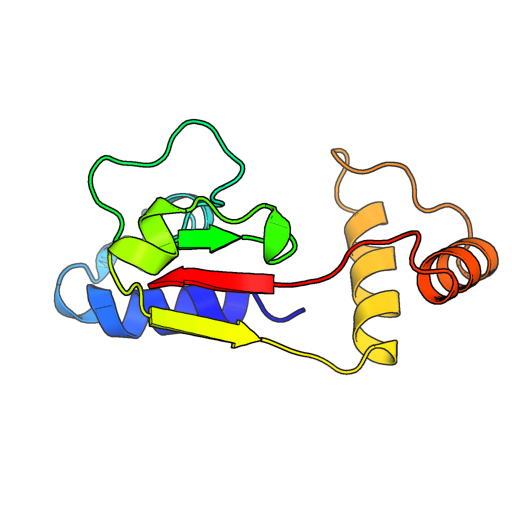 N N . ASP A 1 96 ? 19.353 -3.961 -12.676 1.00 95.62 96 ASP A N 1
ATOM 786 C CA . ASP A 1 96 ? 19.399 -2.782 -13.534 1.00 95.62 96 ASP A CA 1
ATOM 787 C C . ASP A 1 96 ? 17.996 -2.323 -13.958 1.00 95.62 96 ASP A C 1
ATOM 789 O O . ASP A 1 96 ? 17.056 -3.105 -14.088 1.00 95.62 96 ASP A O 1
ATOM 793 N N . TRP A 1 97 ? 17.866 -1.022 -14.218 1.00 95.31 97 TRP A N 1
ATOM 794 C CA . TRP A 1 97 ? 16.587 -0.409 -14.573 1.00 95.31 97 TRP A CA 1
ATOM 795 C C . TRP A 1 97 ? 15.950 -0.991 -15.844 1.00 95.31 97 TRP A C 1
ATOM 797 O O . TRP A 1 97 ? 14.726 -1.083 -15.920 1.00 95.31 97 TRP A O 1
ATOM 807 N N . SER A 1 98 ? 16.748 -1.362 -16.850 1.00 96.50 98 SER A N 1
ATOM 808 C CA . SER A 1 98 ? 16.208 -1.797 -18.144 1.00 96.50 98 SER A CA 1
ATOM 809 C C . SER A 1 98 ? 15.559 -3.171 -18.021 1.00 96.50 98 SER A C 1
ATOM 811 O O . SER A 1 98 ? 14.432 -3.356 -18.482 1.00 96.50 98 SER A O 1
ATOM 813 N N . SER A 1 99 ? 16.240 -4.101 -17.348 1.00 94.12 99 SER A N 1
ATOM 814 C CA . SER A 1 99 ? 15.707 -5.432 -17.044 1.00 94.12 99 SER A CA 1
ATOM 815 C C . SER A 1 99 ? 14.471 -5.338 -16.153 1.00 94.12 99 SER A C 1
ATOM 817 O O . SER A 1 99 ? 13.438 -5.924 -16.470 1.00 94.12 99 SER A O 1
ATOM 819 N N . TYR A 1 100 ? 14.525 -4.510 -15.106 1.00 92.62 100 TYR A N 1
ATOM 820 C CA . TYR A 1 100 ? 13.395 -4.312 -14.201 1.00 92.62 100 TYR A CA 1
ATOM 821 C C . TYR A 1 100 ? 12.146 -3.770 -14.913 1.00 92.62 100 TYR A C 1
ATOM 823 O O . TYR A 1 100 ? 11.032 -4.251 -14.702 1.00 92.62 100 TYR A O 1
ATOM 831 N N . LEU A 1 101 ? 12.318 -2.772 -15.788 1.00 94.06 101 LEU A N 1
ATOM 832 C CA . LEU A 1 101 ? 11.217 -2.217 -16.574 1.00 94.06 101 LEU A CA 1
ATOM 833 C C . LEU A 1 101 ? 10.617 -3.266 -17.523 1.00 94.06 101 LEU A C 1
ATOM 835 O O . LEU A 1 101 ? 9.397 -3.317 -17.674 1.00 94.06 101 LEU A O 1
ATOM 839 N N . GLN A 1 102 ? 11.454 -4.101 -18.143 1.00 94.38 102 GLN A N 1
ATOM 840 C CA . GLN A 1 102 ? 11.002 -5.190 -19.009 1.00 94.38 102 GLN A CA 1
ATOM 841 C C . GLN A 1 102 ? 10.176 -6.223 -18.228 1.00 94.38 102 GLN A C 1
ATOM 843 O O . GLN A 1 102 ? 9.069 -6.560 -18.645 1.00 94.38 102 GLN A O 1
ATOM 848 N N . GLU A 1 103 ? 10.657 -6.661 -17.065 1.00 91.25 103 GLU A N 1
ATOM 849 C CA . GLU A 1 103 ? 9.933 -7.590 -16.187 1.00 91.25 103 GLU A CA 1
ATOM 850 C C . GLU A 1 103 ? 8.596 -7.015 -15.706 1.00 91.25 103 GLU A C 1
ATOM 852 O O . GLU A 1 103 ? 7.577 -7.713 -15.702 1.00 91.25 103 GLU A O 1
ATOM 857 N N . PHE A 1 104 ? 8.572 -5.722 -15.369 1.00 89.56 104 PHE A N 1
ATOM 858 C CA . PHE A 1 104 ? 7.347 -5.019 -15.001 1.00 89.56 104 PHE A CA 1
ATOM 859 C C . PHE A 1 104 ? 6.323 -5.016 -16.149 1.00 89.56 104 PHE A C 1
ATOM 861 O O . PHE A 1 104 ? 5.143 -5.282 -15.923 1.00 89.56 104 PHE A O 1
ATOM 868 N N . MET A 1 105 ? 6.754 -4.754 -17.389 1.00 90.94 105 MET A N 1
ATOM 869 C CA . MET A 1 105 ? 5.871 -4.779 -18.567 1.00 90.94 105 MET A CA 1
ATOM 870 C C . MET A 1 105 ? 5.345 -6.182 -18.894 1.00 90.94 105 MET A C 1
ATOM 872 O O . MET A 1 105 ? 4.241 -6.311 -19.420 1.00 90.94 105 MET A O 1
ATOM 876 N N . GLU A 1 106 ? 6.105 -7.226 -18.564 1.00 92.50 106 GLU A N 1
ATOM 877 C CA . GLU A 1 106 ? 5.697 -8.628 -18.715 1.00 92.50 106 GLU A CA 1
ATOM 878 C C . GLU A 1 106 ? 4.726 -9.096 -17.617 1.00 92.50 106 GLU A C 1
ATOM 880 O O . GLU A 1 106 ? 4.269 -10.238 -17.652 1.00 92.50 106 GLU A O 1
ATOM 885 N N . GLY A 1 107 ? 4.393 -8.232 -16.651 1.00 84.25 107 GLY A N 1
ATOM 886 C CA . GLY A 1 107 ? 3.483 -8.560 -15.554 1.00 84.25 107 GLY A CA 1
ATOM 887 C C . GLY A 1 107 ? 4.088 -9.519 -14.531 1.00 84.25 107 GLY A C 1
ATOM 888 O O . GLY A 1 107 ? 3.353 -10.159 -13.788 1.00 84.25 107 GLY A O 1
ATOM 889 N N . LYS A 1 108 ? 5.421 -9.628 -14.480 1.00 79.44 108 LYS A N 1
ATOM 890 C CA . LYS A 1 108 ? 6.131 -10.436 -13.472 1.00 79.44 108 LYS A CA 1
ATOM 891 C C . LYS A 1 108 ? 6.207 -9.746 -12.104 1.00 79.44 108 LYS A C 1
ATOM 893 O O . LYS A 1 108 ? 6.642 -10.358 -11.134 1.00 79.44 108 LYS A O 1
ATOM 898 N N . SER A 1 109 ? 5.758 -8.494 -12.039 1.00 66.56 109 SER A N 1
ATOM 899 C CA . SER A 1 109 ? 5.650 -7.682 -10.831 1.00 66.56 109 SER A CA 1
ATOM 900 C C . SER A 1 109 ? 4.172 -7.421 -10.536 1.00 66.56 109 SER A C 1
ATOM 902 O O . SER A 1 109 ? 3.531 -6.629 -11.227 1.00 66.56 109 SER A O 1
ATOM 904 N N . ASP A 1 110 ? 3.622 -8.093 -9.525 1.00 55.84 110 ASP A N 1
ATOM 905 C CA . ASP A 1 110 ? 2.236 -7.893 -9.095 1.00 55.84 110 ASP A CA 1
ATOM 906 C C . ASP A 1 110 ? 2.089 -6.563 -8.337 1.00 55.84 110 ASP A C 1
ATOM 908 O O . ASP A 1 110 ? 2.676 -6.368 -7.272 1.00 55.84 110 ASP A O 1
ATOM 912 N N . GLU A 1 111 ? 1.269 -5.642 -8.852 1.00 56.78 111 GLU A N 1
ATOM 913 C CA . GLU A 1 111 ? 0.964 -4.374 -8.179 1.00 56.78 111 GLU A CA 1
ATOM 914 C C . GLU A 1 111 ? -0.533 -4.043 -8.220 1.00 56.78 111 GLU A C 1
ATOM 916 O O . GLU A 1 111 ? -1.020 -3.292 -9.066 1.00 56.78 111 GLU A O 1
ATOM 921 N N . PHE A 1 112 ? -1.269 -4.529 -7.225 1.00 52.81 112 PHE A N 1
ATOM 922 C CA . PHE A 1 112 ? -2.612 -4.042 -6.908 1.00 52.81 112 PHE A CA 1
ATOM 923 C C . PHE A 1 112 ? -2.607 -3.568 -5.463 1.00 52.81 112 PHE A C 1
ATOM 925 O O . PHE A 1 112 ? -1.951 -4.184 -4.639 1.00 52.81 112 PHE A O 1
ATOM 932 N N . CYS A 1 113 ? -3.279 -2.468 -5.113 1.00 56.28 113 CYS A N 1
ATOM 933 C CA . CYS A 1 113 ? -3.546 -2.161 -3.706 1.00 56.28 113 CYS A CA 1
ATOM 934 C C . CYS A 1 113 ? -5.036 -1.953 -3.488 1.00 56.28 113 CYS A C 1
ATOM 936 O O . CYS A 1 113 ? -5.647 -1.035 -4.044 1.00 56.28 113 CYS A O 1
ATOM 938 N N . LEU A 1 114 ? -5.590 -2.806 -2.640 1.00 58.12 114 LEU A N 1
ATOM 939 C CA . LEU A 1 114 ? -6.948 -2.748 -2.139 1.00 58.12 114 LEU A CA 1
ATOM 940 C C . LEU A 1 114 ? -6.878 -2.362 -0.663 1.00 58.12 114 LEU A C 1
ATOM 942 O O . LEU A 1 114 ? -6.229 -3.032 0.139 1.00 58.12 114 LEU A O 1
ATOM 946 N N . VAL A 1 115 ? -7.548 -1.277 -0.289 1.00 58.66 115 VAL A N 1
ATOM 947 C CA . VAL A 1 115 ? -7.833 -0.987 1.117 1.00 58.66 115 VAL A CA 1
ATOM 948 C C . VAL A 1 115 ? -9.257 -1.453 1.394 1.00 58.66 115 VAL A C 1
ATOM 950 O O . VAL A 1 115 ? -10.204 -1.023 0.735 1.00 58.66 115 VAL A O 1
ATOM 953 N N . LEU A 1 116 ? -9.395 -2.377 2.335 1.00 62.62 116 LEU A N 1
ATOM 954 C CA . LEU A 1 116 ? -10.649 -2.989 2.749 1.00 62.62 116 LEU A CA 1
ATOM 955 C C . LEU A 1 116 ? -11.099 -2.344 4.067 1.00 62.62 116 LEU A C 1
ATOM 957 O O . LEU A 1 116 ? -10.315 -2.184 5.005 1.00 62.62 116 LEU A O 1
ATOM 961 N N . VAL A 1 117 ? -12.363 -1.944 4.115 1.00 59.78 117 VAL A N 1
ATOM 962 C CA . VAL A 1 117 ? -13.017 -1.249 5.231 1.00 59.78 117 VAL A CA 1
ATOM 963 C C . VAL A 1 117 ? -14.221 -2.051 5.703 1.00 59.78 117 VAL A C 1
ATOM 965 O O . VAL A 1 117 ? -15.027 -2.472 4.844 1.00 59.78 117 VAL A O 1
#

Sequence (117 aa):
LGTTWVSYILDLLYFGHTGPDRQTSIPLNDRVPFLEFEKLPTTPRLIKTHLPVQFVPQSFWQQRCRIIYVARNAKDNVVSYFHFARMNSALPEPGDWSSYLQEFMEGKSDEFCLVLV

Radius of gyration: 15.94 Å; chains: 1; bounding box: 40×28×39 Å

Secondary structure (DSSP, 8-state):
--HHHHHHHHHHHHHTTT-TTHHHHS-HHHHS-BTTSS---S--S-EEE---GGGS-HHHHHTT--EEE----HHHHHHHHHHHHHH-TTSPP---HHHHHHHHHTT-S----EEE-

Foldseek 3Di:
DCQVVVLVVVCCVPCCVPCVCCVVPPDSCLQAPEPPDPDDDPDDLKHKYLDDPVPPDPVLVVVVWDKDWDDDPLVVVLVVVLVVQVVDPVHPNCPDSVVNVVCVVVVVDRGTMMMTD

InterPro domains:
  IPR000863 Sulfotransferase domain [PF00685] (2-108)
  IPR027417 P-loop containing nucleoside triphosphate hydrolase [G3DSA:3.40.50.300] (2-114)
  IPR027417 P-loop containing nucleoside triphosphate hydrolase [SSF52540] (2-108)

Organism: Oreochromis aureus (NCBI:txid47969)

pLDDT: mean 84.51, st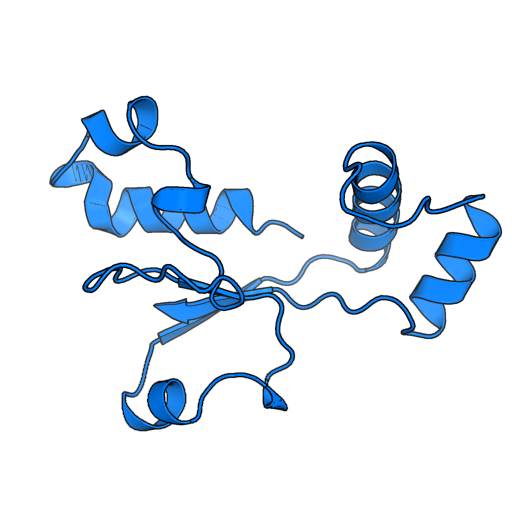d 10.39, range [52.81, 96.5]